Protein AF-A0A3C1BQ47-F1 (afdb_monomer_lite)

Sequence (93 aa):
MHGIPYRFMKTFSGNIIQKGQASPAEATFLVRYLDKSVVLDTALFEERLLREGKMTEVGLGAGTIKTVSARDAFETGMKMLDENIFSFLKEPV

Secondary structure (DSSP, 8-state):
----TTEEEEEEEEEEEETTEEEEEEEEEEEE-SSS---B--HHHHHHHHHTT-EEEEEETTEEEEEE-HHHHHHHHHHHHHH-TTTTBSS--

pLDDT: mean 92.85, std 6.78, range [58.94, 98.38]

Foldseek 3Di:
DLVLVQWDKDKDWDWDQDPNDTDIDIDIDTGGDPPDPFAFDCPLVVVVCVVVVQWDWDDDPPDIDIDGDPVSSVVSVVVLCVVPVCSGGPDDD

Radius of gyration: 17.95 Å; chains: 1; bounding box: 40×28×46 Å

Structure (mmCIF, N/CA/C/O backbone):
data_AF-A0A3C1BQ47-F1
#
_entry.id   AF-A0A3C1BQ47-F1
#
loop_
_atom_site.group_PDB
_atom_site.id
_atom_site.type_symbol
_atom_site.label_atom_id
_atom_site.label_alt_id
_atom_site.label_comp_id
_atom_site.label_asym_id
_atom_site.label_entity_id
_atom_site.label_seq_id
_atom_site.pdbx_PDB_ins_code
_atom_site.Cartn_x
_atom_site.Cartn_y
_atom_site.Cartn_z
_atom_site.occupancy
_atom_site.B_iso_or_equiv
_atom_site.auth_seq_id
_atom_site.auth_comp_id
_atom_site.auth_asym_id
_atom_site.auth_atom_id
_atom_site.pdbx_PDB_model_num
ATOM 1 N N . MET A 1 1 ? 8.176 10.565 0.814 1.00 58.94 1 MET A N 1
ATOM 2 C CA . MET A 1 1 ? 8.282 9.089 0.794 1.00 58.94 1 MET A CA 1
ATOM 3 C C . MET A 1 1 ? 9.136 8.707 1.991 1.00 58.94 1 MET A C 1
ATOM 5 O O . MET A 1 1 ? 10.241 9.224 2.084 1.00 58.94 1 MET A O 1
ATOM 9 N N . HIS A 1 2 ? 8.610 7.910 2.923 1.00 68.31 2 HIS A N 1
ATOM 10 C CA . HIS A 1 2 ? 9.051 7.822 4.333 1.00 68.31 2 HIS A CA 1
ATOM 11 C C . HIS A 1 2 ? 10.391 7.109 4.585 1.00 68.31 2 HIS A C 1
ATOM 13 O O . HIS A 1 2 ? 10.585 6.511 5.633 1.00 68.31 2 HIS A O 1
ATOM 19 N N . GLY A 1 3 ? 11.314 7.125 3.617 1.00 71.19 3 GLY A N 1
ATOM 20 C CA . GLY A 1 3 ? 12.667 6.586 3.793 1.00 71.19 3 GLY A CA 1
ATOM 21 C C . GLY A 1 3 ? 12.707 5.121 4.238 1.00 71.19 3 GLY A C 1
ATOM 22 O O . GLY A 1 3 ? 13.591 4.753 5.001 1.00 71.19 3 GLY A O 1
ATOM 23 N N . ILE A 1 4 ? 11.738 4.305 3.804 1.00 83.06 4 ILE A N 1
ATOM 24 C CA . ILE A 1 4 ? 11.550 2.928 4.277 1.00 83.06 4 ILE A CA 1
ATOM 25 C C . ILE A 1 4 ? 12.821 2.098 3.995 1.00 83.06 4 ILE A C 1
ATOM 27 O O . ILE A 1 4 ? 13.062 1.761 2.834 1.00 83.06 4 ILE A O 1
ATOM 31 N N . PRO A 1 5 ? 13.611 1.713 5.018 1.00 85.00 5 PRO A N 1
ATOM 32 C CA . PRO A 1 5 ? 14.974 1.187 4.841 1.00 85.00 5 PRO A CA 1
ATOM 33 C C . PRO A 1 5 ? 15.013 -0.234 4.260 1.00 85.00 5 PRO A C 1
ATOM 35 O O . PRO A 1 5 ? 16.061 -0.741 3.860 1.00 85.00 5 PRO A O 1
ATOM 38 N N . TYR A 1 6 ? 13.854 -0.888 4.206 1.00 84.62 6 TYR A N 1
ATOM 39 C CA . TYR A 1 6 ? 13.664 -2.229 3.665 1.00 84.62 6 TYR A CA 1
ATOM 40 C C . TYR A 1 6 ? 13.018 -2.240 2.273 1.00 84.62 6 TYR A C 1
ATOM 42 O O . TYR A 1 6 ? 12.648 -3.301 1.760 1.00 84.62 6 TYR A O 1
ATOM 50 N N . ARG A 1 7 ? 12.904 -1.068 1.639 1.00 88.44 7 ARG A N 1
ATOM 51 C CA . ARG A 1 7 ? 12.504 -0.911 0.240 1.00 88.44 7 ARG A CA 1
ATOM 52 C C . ARG A 1 7 ? 13.504 -0.035 -0.502 1.00 88.44 7 ARG A C 1
ATOM 54 O O . ARG A 1 7 ? 14.136 0.836 0.082 1.00 88.44 7 ARG A O 1
ATOM 61 N N . PHE A 1 8 ? 13.626 -0.252 -1.802 1.00 90.25 8 PHE A N 1
ATOM 62 C CA . PHE A 1 8 ? 14.493 0.547 -2.659 1.00 90.25 8 PHE A CA 1
ATOM 63 C C . PHE A 1 8 ? 13.900 0.669 -4.060 1.00 90.25 8 PHE A C 1
ATOM 65 O O . PHE A 1 8 ? 13.062 -0.134 -4.472 1.00 90.25 8 PHE A O 1
ATOM 72 N N . MET A 1 9 ? 14.321 1.698 -4.790 1.00 93.19 9 MET A N 1
ATOM 73 C CA . MET A 1 9 ? 13.940 1.869 -6.188 1.00 93.19 9 MET A CA 1
ATOM 74 C C . MET A 1 9 ? 14.845 0.998 -7.057 1.00 93.19 9 MET A C 1
ATOM 76 O O . MET A 1 9 ? 16.068 1.088 -6.958 1.00 93.19 9 MET A O 1
ATOM 80 N N . LYS A 1 10 ? 14.254 0.158 -7.906 1.00 94.19 10 LYS A N 1
ATOM 81 C CA . LYS A 1 10 ? 14.976 -0.658 -8.884 1.00 94.19 10 LYS A CA 1
ATOM 82 C C . LYS A 1 10 ? 14.475 -0.343 -10.284 1.00 94.19 10 LYS A C 1
ATOM 84 O O . LYS A 1 10 ? 13.281 -0.473 -10.553 1.00 94.19 10 LYS A O 1
ATOM 89 N N . THR A 1 11 ? 15.399 0.044 -11.154 1.00 96.50 11 THR A N 1
ATOM 90 C CA . THR A 1 11 ? 15.140 0.257 -12.578 1.00 96.50 11 THR A CA 1
ATOM 91 C C . THR A 1 11 ? 15.377 -1.039 -13.337 1.00 96.50 11 THR A C 1
ATOM 93 O O . THR A 1 11 ? 16.375 -1.728 -13.120 1.00 96.50 11 THR A O 1
ATOM 96 N N . PHE A 1 12 ? 14.439 -1.374 -14.212 1.00 95.31 12 PHE A N 1
ATOM 97 C CA . PHE A 1 12 ? 14.531 -2.489 -15.141 1.00 95.31 12 PHE A CA 1
ATOM 98 C C . PHE A 1 12 ? 14.487 -1.930 -16.553 1.00 95.31 12 PHE A C 1
ATOM 100 O O . PHE A 1 12 ? 13.641 -1.084 -16.843 1.00 95.31 12 PHE A O 1
ATOM 107 N N . SER A 1 13 ? 15.356 -2.434 -17.420 1.00 97.06 13 SER A N 1
ATOM 108 C CA . SER A 1 13 ? 15.418 -2.034 -18.823 1.00 97.06 13 SER A CA 1
ATOM 109 C C . SER A 1 13 ? 15.024 -3.221 -19.699 1.00 97.06 13 SER A C 1
ATOM 111 O O . SER A 1 13 ? 15.372 -4.369 -19.410 1.00 97.06 13 SER A O 1
ATOM 113 N N . GLY A 1 14 ? 14.272 -2.956 -20.761 1.00 95.94 14 GLY A N 1
ATOM 114 C CA . GLY A 1 14 ? 13.788 -3.978 -21.684 1.00 95.94 14 GLY A CA 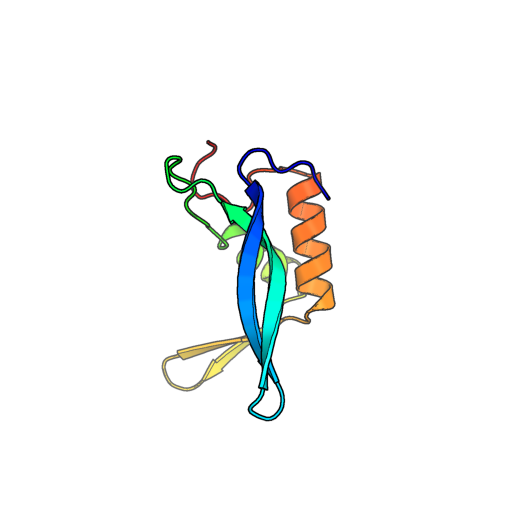1
ATOM 115 C C . GLY A 1 14 ? 13.093 -3.359 -22.888 1.00 95.94 14 GLY A C 1
ATOM 116 O O . GLY A 1 14 ? 13.122 -2.147 -23.070 1.00 95.94 14 GLY A O 1
ATOM 117 N N . ASN A 1 15 ? 12.452 -4.185 -23.712 1.00 96.94 15 ASN A N 1
ATOM 118 C CA . ASN A 1 15 ? 11.638 -3.695 -24.821 1.00 96.94 15 ASN A CA 1
ATOM 119 C C . ASN A 1 15 ? 10.158 -3.736 -24.436 1.00 96.94 15 ASN A C 1
ATOM 121 O O . ASN A 1 15 ? 9.665 -4.777 -24.000 1.00 96.94 15 ASN A O 1
ATOM 125 N N . ILE A 1 16 ? 9.444 -2.630 -24.636 1.00 95.75 16 ILE A N 1
ATOM 126 C CA . ILE A 1 16 ? 7.978 -2.605 -24.586 1.00 95.75 16 ILE A CA 1
ATOM 127 C C . ILE A 1 16 ? 7.425 -2.799 -25.993 1.00 95.75 16 ILE A C 1
ATOM 129 O O . ILE A 1 16 ? 7.985 -2.285 -26.960 1.00 95.75 16 ILE A O 1
ATOM 133 N N . ILE A 1 17 ? 6.323 -3.540 -26.111 1.00 95.88 17 ILE A N 1
ATOM 134 C CA . ILE A 1 17 ? 5.604 -3.696 -27.376 1.00 95.88 17 ILE A CA 1
ATOM 135 C C . ILE A 1 17 ? 4.427 -2.729 -27.361 1.00 95.88 17 ILE A C 1
ATOM 137 O O . ILE A 1 17 ? 3.478 -2.908 -26.599 1.00 95.88 17 ILE A O 1
ATOM 141 N N . GLN A 1 18 ? 4.470 -1.715 -28.220 1.00 92.50 18 GLN A N 1
ATOM 142 C CA . GLN A 1 18 ? 3.375 -0.772 -28.401 1.00 92.50 18 GLN A CA 1
ATOM 143 C C . GLN A 1 18 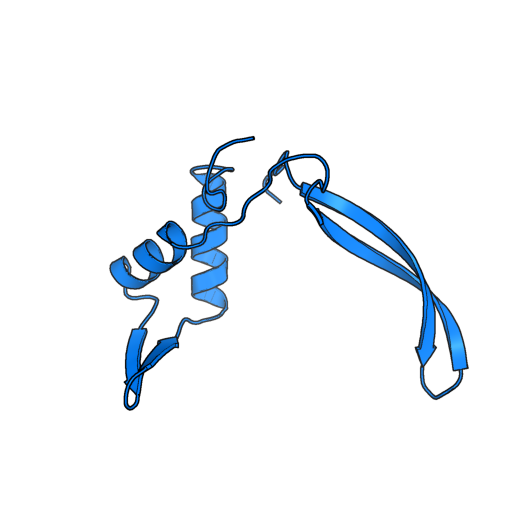? 2.943 -0.786 -29.866 1.00 92.50 18 GLN A C 1
ATOM 145 O O . GLN A 1 18 ? 3.749 -0.572 -30.765 1.00 92.50 18 GLN A O 1
ATOM 150 N N . LYS A 1 19 ? 1.659 -1.080 -30.120 1.00 94.25 19 LYS A N 1
ATOM 151 C CA . LYS A 1 19 ? 1.094 -1.184 -31.482 1.00 94.25 19 LYS A CA 1
ATOM 152 C C . LYS A 1 19 ? 1.888 -2.134 -32.404 1.00 94.25 19 LYS A C 1
ATOM 154 O O . LYS A 1 19 ? 2.072 -1.855 -33.583 1.00 94.25 19 LYS A O 1
ATOM 159 N N . GLY A 1 20 ? 2.378 -3.247 -31.854 1.00 95.50 20 GLY A N 1
ATOM 160 C CA . GLY A 1 20 ? 3.150 -4.250 -32.598 1.00 95.50 20 GLY A CA 1
ATOM 161 C C . GLY A 1 20 ? 4.616 -3.887 -32.862 1.00 95.50 20 GLY A C 1
ATOM 162 O O . GLY A 1 20 ? 5.326 -4.691 -33.455 1.00 95.50 20 GLY A O 1
ATOM 163 N N . GLN A 1 21 ? 5.092 -2.724 -32.409 1.00 94.88 21 GLN A N 1
ATOM 164 C CA . GLN A 1 21 ? 6.499 -2.330 -32.508 1.00 94.88 21 GLN A CA 1
ATOM 165 C C . GLN A 1 21 ? 7.188 -2.459 -31.150 1.00 94.88 21 GLN A C 1
ATOM 167 O O . GLN A 1 21 ? 6.624 -2.071 -30.127 1.00 94.88 21 GLN A O 1
ATOM 172 N N . ALA A 1 22 ? 8.401 -3.011 -31.150 1.00 96.62 22 ALA A N 1
ATOM 173 C CA . ALA A 1 22 ? 9.244 -3.108 -29.967 1.00 96.62 22 ALA A CA 1
ATOM 174 C C . ALA A 1 22 ? 10.138 -1.865 -29.855 1.00 96.62 22 ALA A C 1
ATOM 176 O O . ALA A 1 22 ? 10.837 -1.522 -30.808 1.00 96.62 22 ALA A O 1
ATOM 177 N N . SER A 1 23 ? 10.143 -1.219 -28.691 1.00 96.19 23 SER A N 1
ATOM 178 C CA . SER A 1 23 ? 11.022 -0.085 -28.390 1.00 96.19 23 SER A CA 1
ATOM 179 C C . SER A 1 23 ? 11.681 -0.250 -27.019 1.00 96.19 23 SER A C 1
ATOM 181 O O . SER A 1 23 ? 10.992 -0.683 -26.088 1.00 96.19 23 SER A O 1
ATOM 183 N N . PRO A 1 24 ? 12.962 0.128 -26.854 1.00 96.88 24 PRO A N 1
ATOM 184 C CA . PRO A 1 24 ? 13.602 0.162 -25.546 1.00 96.88 24 PRO A CA 1
ATOM 185 C C . PRO A 1 24 ? 12.834 1.059 -24.576 1.00 96.88 24 PRO A C 1
ATOM 187 O O . PRO A 1 24 ? 12.381 2.144 -24.943 1.00 96.88 24 PRO A O 1
ATOM 190 N N . ALA A 1 25 ? 12.699 0.609 -23.337 1.00 96.75 25 ALA A N 1
ATOM 191 C CA . ALA A 1 25 ? 12.096 1.362 -22.256 1.00 96.75 25 ALA A CA 1
ATOM 192 C C . ALA A 1 25 ? 12.702 0.955 -20.916 1.00 96.75 25 ALA A C 1
ATOM 194 O O . ALA A 1 25 ? 13.257 -0.137 -20.752 1.00 96.75 25 ALA A O 1
ATOM 195 N N . GLU A 1 26 ? 12.532 1.842 -19.947 1.00 97.12 26 GLU A N 1
ATOM 196 C CA . GLU A 1 26 ? 12.900 1.606 -18.563 1.00 97.12 26 GLU A CA 1
ATOM 197 C C . GLU A 1 26 ? 11.682 1.790 -17.670 1.00 97.12 26 GLU A C 1
ATOM 199 O O . GLU A 1 26 ? 10.829 2.645 -17.914 1.00 97.12 26 GLU A O 1
ATOM 204 N N . ALA A 1 27 ? 11.604 0.977 -16.625 1.00 94.44 27 ALA A N 1
ATOM 205 C CA . ALA A 1 27 ? 10.569 1.078 -15.615 1.00 94.44 27 ALA A CA 1
ATOM 206 C C . ALA A 1 27 ? 11.197 0.971 -14.228 1.00 94.44 27 ALA A C 1
ATOM 208 O O . ALA A 1 27 ? 11.919 0.017 -13.923 1.00 94.44 27 ALA A O 1
ATOM 209 N N . THR A 1 28 ? 10.905 1.957 -13.385 1.00 94.94 28 THR A N 1
ATOM 210 C CA . THR A 1 28 ? 11.402 2.018 -12.013 1.00 94.94 28 THR A CA 1
ATOM 211 C C . THR A 1 28 ? 10.301 1.603 -11.054 1.00 94.94 28 THR A C 1
ATOM 213 O O . THR A 1 28 ? 9.236 2.217 -11.013 1.00 94.94 28 THR A O 1
ATOM 216 N N . PHE A 1 29 ? 10.574 0.583 -10.247 1.00 92.06 29 PHE A N 1
ATOM 217 C CA . PHE A 1 29 ? 9.641 0.064 -9.254 1.00 92.06 29 PHE A CA 1
ATOM 218 C C . PHE A 1 29 ? 10.201 0.229 -7.845 1.00 92.06 29 PHE A C 1
ATOM 220 O O . PHE A 1 29 ? 11.403 0.079 -7.622 1.00 92.06 29 PHE A O 1
ATOM 227 N N . LEU A 1 30 ? 9.312 0.476 -6.883 1.00 89.94 30 LEU A N 1
ATOM 228 C CA . LEU A 1 30 ? 9.633 0.382 -5.463 1.00 89.94 30 LEU A CA 1
ATOM 229 C C . LEU A 1 30 ? 9.570 -1.092 -5.044 1.00 89.94 30 LEU A C 1
ATOM 231 O O . LEU A 1 30 ? 8.486 -1.656 -4.898 1.00 89.94 30 LEU A O 1
ATOM 235 N N . VAL A 1 31 ? 10.730 -1.720 -4.874 1.00 90.25 31 VAL A N 1
ATOM 236 C CA . VAL A 1 31 ? 10.865 -3.152 -4.575 1.00 90.25 31 VAL A CA 1
ATOM 237 C C . VAL A 1 31 ? 11.348 -3.384 -3.143 1.00 90.25 31 VAL A C 1
ATOM 239 O O . VAL A 1 31 ? 11.822 -2.468 -2.470 1.00 90.25 31 VAL A O 1
ATOM 242 N N . ARG A 1 32 ? 11.227 -4.627 -2.669 1.00 88.50 32 ARG A N 1
ATOM 243 C CA . ARG A 1 32 ? 11.800 -5.097 -1.398 1.00 88.50 32 ARG A CA 1
ATOM 244 C C . ARG A 1 32 ? 13.100 -5.864 -1.636 1.00 88.50 32 ARG A C 1
ATOM 246 O O . ARG A 1 32 ? 13.301 -6.423 -2.714 1.00 88.50 32 ARG A O 1
ATOM 253 N N . TYR A 1 33 ? 13.944 -5.923 -0.612 1.00 87.06 33 TYR A N 1
ATOM 254 C CA . TYR A 1 33 ? 15.099 -6.82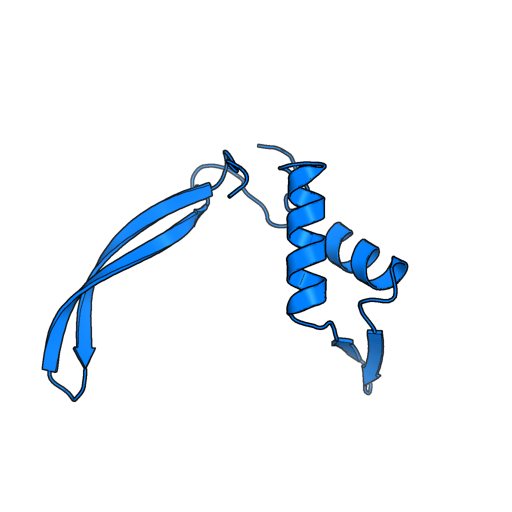1 -0.573 1.00 87.06 33 TYR A CA 1
ATOM 255 C C . TYR A 1 33 ? 14.633 -8.283 -0.600 1.00 87.06 33 TYR A C 1
ATOM 257 O O . TYR A 1 33 ? 13.688 -8.636 0.102 1.00 87.06 33 TYR A O 1
ATOM 265 N N . LEU A 1 34 ? 15.258 -9.108 -1.445 1.00 85.38 34 LEU A N 1
ATOM 266 C CA . LEU A 1 34 ? 14.939 -10.540 -1.570 1.00 85.38 34 LEU A CA 1
ATOM 267 C C . LEU A 1 34 ? 15.765 -11.404 -0.609 1.00 85.38 34 LEU A C 1
ATOM 269 O O . LEU A 1 34 ? 15.367 -12.513 -0.277 1.00 85.38 34 LEU A O 1
ATOM 273 N N . ASP A 1 35 ? 16.914 -10.886 -0.189 1.00 84.56 35 ASP A N 1
ATOM 274 C CA . ASP A 1 35 ? 17.869 -11.474 0.749 1.00 84.56 35 ASP A CA 1
ATOM 275 C C . ASP A 1 35 ? 17.563 -11.128 2.214 1.00 84.56 35 ASP A C 1
ATOM 277 O O . ASP A 1 35 ? 18.086 -11.761 3.127 1.00 84.56 35 ASP A O 1
ATOM 281 N N . LYS A 1 36 ? 16.686 -10.148 2.449 1.00 80.81 36 LYS A N 1
ATOM 282 C CA . LYS A 1 36 ? 16.134 -9.837 3.770 1.00 80.81 36 LYS A CA 1
ATOM 283 C C . LYS A 1 36 ? 14.768 -10.506 3.908 1.00 80.81 36 LYS A C 1
ATOM 285 O O . LYS A 1 36 ? 13.979 -10.489 2.964 1.00 80.81 36 LYS A O 1
ATOM 290 N N . SER A 1 37 ? 14.457 -11.047 5.086 1.00 83.31 37 SER A N 1
ATOM 291 C CA . SER A 1 37 ? 13.164 -11.684 5.393 1.00 83.31 37 SER A CA 1
ATOM 292 C C . SER A 1 37 ? 12.027 -10.650 5.532 1.00 83.31 37 SER A C 1
ATOM 294 O O . SER A 1 37 ? 11.392 -10.515 6.573 1.00 83.31 37 SER A O 1
ATOM 296 N N . VAL A 1 38 ? 11.782 -9.861 4.480 1.00 85.25 38 VAL A N 1
ATOM 297 C CA . VAL A 1 38 ? 10.771 -8.794 4.444 1.00 85.25 38 VAL A CA 1
ATOM 298 C C . VAL A 1 38 ? 9.399 -9.414 4.174 1.00 85.25 38 VAL A C 1
ATOM 300 O O . VAL A 1 38 ? 8.934 -9.500 3.026 1.00 85.25 38 VAL A O 1
ATOM 303 N N . VAL A 1 39 ? 8.752 -9.867 5.248 1.00 90.00 39 VAL A N 1
ATOM 304 C CA . VAL A 1 39 ? 7.407 -10.455 5.221 1.00 90.00 39 VAL A CA 1
ATOM 305 C C . VAL A 1 39 ? 6.367 -9.359 5.440 1.00 90.00 39 VAL A C 1
ATOM 307 O O . VAL A 1 39 ? 6.324 -8.742 6.501 1.00 90.00 39 VAL A O 1
ATOM 310 N N . LEU A 1 40 ? 5.540 -9.121 4.418 1.00 90.19 40 LEU A N 1
ATOM 311 C CA . LEU A 1 40 ? 4.430 -8.170 4.475 1.00 90.19 40 LEU A CA 1
ATOM 312 C C . LEU A 1 40 ? 3.346 -8.690 5.426 1.00 90.19 40 LEU A C 1
ATOM 314 O O . LEU A 1 40 ? 2.937 -9.844 5.303 1.00 90.19 40 LEU A O 1
ATOM 318 N N . ASP A 1 41 ? 2.852 -7.816 6.296 1.00 93.81 41 ASP A N 1
ATOM 319 C CA . ASP A 1 41 ? 1.679 -8.056 7.135 1.00 93.81 41 ASP A CA 1
ATOM 320 C C . ASP A 1 41 ? 0.757 -6.830 7.089 1.00 93.81 41 ASP A C 1
ATOM 322 O O . ASP A 1 41 ? 1.202 -5.698 7.283 1.00 93.81 41 ASP A O 1
ATOM 326 N N . THR A 1 42 ? -0.521 -7.041 6.775 1.00 95.12 42 THR A N 1
ATOM 327 C CA . THR A 1 42 ? -1.543 -5.987 6.674 1.00 95.12 42 THR A CA 1
ATOM 328 C C . THR A 1 42 ? -2.617 -6.092 7.751 1.00 95.12 42 THR A C 1
ATOM 330 O O . THR A 1 42 ? -3.544 -5.284 7.743 1.00 95.12 42 THR A O 1
ATOM 333 N N . ALA A 1 43 ? -2.500 -7.023 8.705 1.00 95.75 43 ALA A N 1
ATOM 334 C CA . ALA A 1 43 ? -3.520 -7.243 9.730 1.00 95.75 43 ALA A CA 1
ATOM 335 C C . ALA A 1 43 ? -3.793 -5.975 10.557 1.00 95.75 43 ALA A C 1
ATOM 337 O O . ALA A 1 43 ? -4.943 -5.564 10.702 1.00 95.75 43 ALA A O 1
ATOM 338 N N . LEU A 1 44 ? -2.735 -5.290 11.008 1.00 95.38 44 LEU A N 1
ATOM 339 C CA . LEU A 1 44 ? -2.851 -4.032 11.759 1.00 95.38 44 LEU A CA 1
ATOM 340 C C . LEU A 1 44 ? -3.495 -2.907 10.939 1.00 95.38 44 LEU A C 1
ATOM 342 O O . LEU A 1 44 ? -4.185 -2.045 11.481 1.00 95.38 44 LEU A O 1
ATOM 346 N N . PHE A 1 45 ? -3.260 -2.898 9.627 1.00 97.62 45 PHE A N 1
ATOM 347 C CA . PHE A 1 45 ? -3.831 -1.903 8.727 1.00 97.62 45 PHE A CA 1
ATOM 348 C C . PHE A 1 45 ? -5.327 -2.134 8.517 1.00 97.62 45 PHE A C 1
ATOM 350 O O . PHE A 1 45 ? -6.112 -1.191 8.615 1.00 97.62 45 PHE A O 1
ATOM 357 N N . GLU A 1 46 ? -5.727 -3.387 8.301 1.00 97.00 46 GLU A N 1
ATOM 358 C CA . GLU A 1 46 ? -7.134 -3.778 8.215 1.00 97.00 46 GLU A CA 1
ATOM 359 C C . GLU A 1 46 ? -7.879 -3.482 9.521 1.00 97.00 46 GLU A C 1
ATOM 361 O O . GLU A 1 46 ? -8.934 -2.849 9.491 1.00 97.00 46 GLU A O 1
ATOM 366 N N . GLU A 1 47 ? -7.308 -3.863 10.668 1.00 96.44 47 GLU A N 1
ATOM 367 C CA . GLU A 1 47 ? -7.890 -3.595 11.987 1.00 96.44 47 GLU A CA 1
ATOM 368 C C . GLU A 1 47 ? -8.088 -2.092 12.207 1.00 96.44 47 GLU A C 1
ATOM 370 O O . GLU A 1 47 ? -9.163 -1.654 12.624 1.00 96.44 47 GLU A O 1
ATOM 375 N N . ARG A 1 48 ? -7.077 -1.277 11.882 1.00 97.62 48 ARG A N 1
ATOM 376 C CA . ARG A 1 48 ? -7.166 0.178 12.021 1.00 97.62 48 ARG A CA 1
ATOM 377 C C . ARG A 1 48 ? -8.261 0.765 11.140 1.00 97.62 48 ARG A C 1
ATOM 379 O O . ARG A 1 48 ? -9.027 1.596 11.620 1.00 97.62 48 ARG A O 1
ATOM 386 N N . LEU A 1 49 ? -8.352 0.343 9.880 1.00 98.25 49 LEU A N 1
ATOM 387 C CA . LEU A 1 49 ? -9.371 0.839 8.956 1.00 98.25 49 LEU A CA 1
ATOM 388 C C . LEU A 1 49 ? -10.791 0.460 9.396 1.00 98.25 49 LEU A C 1
ATOM 390 O O . LEU A 1 49 ? -11.693 1.291 9.285 1.00 98.25 49 LEU A O 1
ATOM 394 N N . LEU A 1 50 ? -10.989 -0.755 9.915 1.00 96.75 50 LEU A N 1
ATOM 395 C CA . LEU A 1 50 ? -12.271 -1.190 10.480 1.00 96.75 50 LEU A CA 1
ATOM 396 C C . LEU A 1 50 ? -12.618 -0.383 11.737 1.00 96.75 50 LEU A C 1
ATOM 398 O O . LEU A 1 50 ? -13.714 0.165 11.837 1.00 96.75 50 LEU A O 1
ATOM 402 N N . ARG A 1 51 ? -11.668 -0.238 12.670 1.00 96.81 51 ARG A N 1
ATOM 403 C CA . ARG A 1 51 ? -11.849 0.517 13.921 1.00 96.81 51 ARG A CA 1
ATOM 404 C C . ARG A 1 51 ? -12.155 1.996 13.684 1.00 96.81 51 ARG A C 1
ATOM 406 O O . ARG A 1 51 ? -12.915 2.590 14.439 1.00 96.81 51 ARG A O 1
ATOM 413 N N . GLU A 1 52 ? -11.564 2.596 12.653 1.00 97.31 52 GLU A N 1
ATOM 414 C CA . GLU A 1 52 ? -11.810 3.991 12.264 1.00 97.31 52 GLU A CA 1
ATOM 415 C C . GLU A 1 52 ? -13.080 4.167 11.406 1.00 97.31 52 GLU A C 1
ATOM 417 O O . GLU A 1 52 ? -13.379 5.284 10.989 1.00 97.31 52 GLU A O 1
ATOM 422 N N . GLY A 1 53 ? -13.829 3.093 11.122 1.00 97.56 53 GLY A N 1
ATOM 423 C CA . GLY A 1 53 ? -15.053 3.143 10.313 1.00 97.56 53 GLY A CA 1
ATOM 424 C C . GLY A 1 53 ? -14.818 3.450 8.829 1.00 97.56 53 GLY A C 1
ATOM 425 O O . GLY A 1 53 ? -15.756 3.793 8.115 1.00 97.56 53 GLY A O 1
ATOM 426 N N . LYS A 1 54 ? -13.571 3.341 8.360 1.00 98.12 54 LYS A N 1
ATOM 427 C CA . LYS A 1 54 ? -13.162 3.603 6.969 1.00 98.12 54 LYS A CA 1
ATOM 428 C C . LYS A 1 54 ? -13.297 2.378 6.072 1.00 98.12 54 LYS A C 1
ATOM 430 O O . LYS A 1 54 ? -13.414 2.507 4.856 1.00 98.12 54 LYS A O 1
ATOM 435 N N . MET A 1 55 ? -13.246 1.189 6.666 1.00 98.25 55 MET A N 1
ATOM 436 C CA . MET A 1 55 ? -13.512 -0.074 5.991 1.00 98.25 55 MET A CA 1
ATOM 437 C C . MET A 1 55 ? -14.863 -0.619 6.438 1.00 98.25 55 MET A C 1
ATOM 439 O O . MET A 1 55 ? -15.194 -0.607 7.621 1.00 98.25 55 MET A O 1
ATOM 443 N N . THR A 1 56 ? -15.632 -1.116 5.479 1.00 97.06 56 THR A N 1
ATOM 444 C CA . THR A 1 56 ? -16.878 -1.844 5.719 1.00 97.06 56 THR A CA 1
ATOM 445 C C . THR A 1 56 ? -16.667 -3.312 5.395 1.00 97.06 56 THR A C 1
ATOM 447 O O . THR A 1 56 ? -15.944 -3.649 4.458 1.00 97.06 56 THR A O 1
ATOM 450 N N . GLU A 1 57 ? -17.314 -4.178 6.162 1.00 96.50 57 GLU A N 1
ATOM 451 C CA . GLU A 1 57 ? -17.277 -5.621 5.990 1.00 96.50 57 GLU A CA 1
ATOM 452 C C . GLU A 1 57 ? -18.705 -6.144 5.804 1.00 96.50 57 GLU A C 1
ATOM 454 O O . GLU A 1 57 ? -19.598 -5.813 6.584 1.00 96.50 57 GLU A O 1
ATOM 459 N N . VAL A 1 58 ? -18.934 -6.929 4.751 1.00 96.12 58 VAL A N 1
ATOM 460 C CA . VAL A 1 58 ? -20.243 -7.510 4.427 1.00 96.12 58 VAL A CA 1
ATOM 461 C C . VAL A 1 58 ? -20.078 -8.996 4.130 1.00 96.12 58 VAL A C 1
ATOM 463 O O . VAL A 1 58 ? -19.216 -9.392 3.345 1.00 96.12 58 VAL A O 1
ATOM 466 N N . GLY A 1 59 ? -20.927 -9.826 4.736 1.00 96.50 59 GLY A N 1
ATOM 467 C CA . GLY A 1 59 ? -20.997 -11.252 4.427 1.00 96.50 59 GLY A CA 1
ATOM 468 C C . GLY A 1 59 ? -21.612 -11.500 3.048 1.00 96.50 59 GLY A C 1
ATOM 469 O O . GLY A 1 59 ? -22.655 -10.937 2.715 1.00 96.50 59 GLY A O 1
ATOM 470 N N . LEU A 1 60 ? -20.989 -12.370 2.254 1.00 96.06 60 LEU A N 1
ATOM 471 C CA . LEU A 1 60 ? -21.498 -12.834 0.965 1.00 96.06 60 LEU A CA 1
ATOM 472 C C . LEU A 1 60 ? -21.395 -14.363 0.892 1.00 96.06 60 LEU A C 1
ATOM 474 O O . LEU A 1 60 ? -20.329 -14.924 0.632 1.00 96.06 60 LEU A O 1
ATOM 478 N N . GLY A 1 61 ? -22.522 -15.044 1.113 1.00 95.12 61 GLY A N 1
ATOM 479 C CA . GLY A 1 61 ? -22.563 -16.505 1.185 1.00 95.12 61 GLY A CA 1
ATOM 480 C C . GLY A 1 61 ? -21.704 -17.028 2.340 1.00 95.12 61 GLY A C 1
ATOM 481 O O . GLY A 1 61 ? -21.908 -16.638 3.484 1.00 95.12 61 GLY A O 1
ATOM 482 N N . ALA A 1 62 ? -20.740 -17.898 2.031 1.00 95.75 62 ALA A N 1
ATOM 483 C CA . ALA A 1 62 ? -19.776 -18.425 3.003 1.00 95.75 62 ALA A CA 1
ATOM 484 C C . ALA A 1 62 ? -18.521 -17.543 3.168 1.00 95.75 62 ALA A C 1
ATOM 486 O O . ALA A 1 62 ? -17.592 -17.932 3.873 1.00 95.75 62 ALA A O 1
ATOM 487 N N . GLY A 1 63 ? -18.460 -16.399 2.481 1.00 96.38 63 GLY A N 1
ATOM 488 C CA . GLY A 1 63 ? -17.312 -15.501 2.489 1.00 96.38 63 GLY A CA 1
ATOM 489 C C . GLY A 1 63 ? -17.644 -14.104 2.996 1.00 96.38 63 GLY A C 1
ATOM 490 O O . GLY A 1 63 ? -18.784 -13.778 3.327 1.00 96.38 63 GLY A O 1
ATOM 491 N N . THR A 1 64 ? -16.617 -13.265 2.988 1.00 96.38 64 THR A N 1
ATOM 492 C CA . THR A 1 64 ? -16.675 -11.877 3.432 1.00 96.38 64 THR A CA 1
ATOM 493 C C . THR A 1 64 ?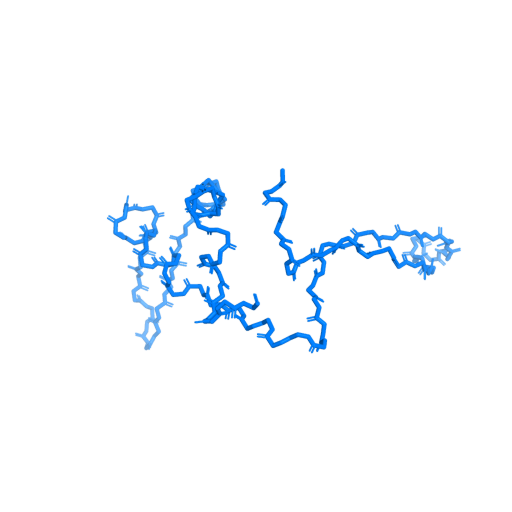 -16.067 -10.981 2.365 1.00 96.38 64 THR A C 1
ATOM 495 O O . THR A 1 64 ? -14.992 -11.273 1.841 1.00 96.38 64 THR A O 1
ATOM 498 N N . ILE A 1 65 ? -16.727 -9.863 2.075 1.00 96.62 65 ILE A N 1
ATOM 499 C CA . ILE A 1 65 ? -16.178 -8.774 1.272 1.00 96.62 65 ILE A CA 1
ATOM 500 C C . ILE A 1 65 ? -15.846 -7.613 2.201 1.00 96.62 65 ILE A C 1
ATOM 502 O O . ILE A 1 65 ? -16.708 -7.123 2.929 1.00 96.62 65 ILE A O 1
ATOM 506 N N . LYS A 1 66 ? -14.599 -7.148 2.132 1.00 96.50 66 LYS A N 1
ATOM 507 C CA . LYS A 1 66 ? -14.154 -5.909 2.768 1.00 96.50 66 LYS A CA 1
ATOM 508 C C . LYS A 1 66 ? -14.008 -4.823 1.710 1.00 96.50 66 LYS A C 1
ATOM 510 O O . LYS A 1 66 ? -13.403 -5.052 0.663 1.00 96.50 66 LYS A O 1
ATOM 515 N N . THR A 1 67 ? -14.544 -3.640 1.981 1.00 97.44 67 THR A N 1
ATOM 516 C CA . THR A 1 67 ? -14.483 -2.487 1.077 1.00 97.44 67 THR A CA 1
ATOM 517 C C . THR A 1 67 ? -13.941 -1.270 1.805 1.00 97.44 67 THR A C 1
ATOM 519 O O . THR A 1 67 ? -14.376 -0.966 2.911 1.00 97.44 67 THR A O 1
ATOM 522 N N . VAL A 1 68 ? -13.028 -0.545 1.168 1.00 98.19 68 VAL A N 1
ATOM 523 C CA . VAL A 1 68 ? -12.449 0.709 1.664 1.00 98.19 68 VAL A CA 1
ATOM 524 C C . VAL A 1 68 ? -12.213 1.633 0.475 1.00 98.19 68 VAL A C 1
ATOM 526 O O . VAL A 1 68 ? -11.926 1.161 -0.629 1.00 98.19 68 VAL A O 1
ATOM 529 N N . SER A 1 69 ? -12.337 2.947 0.667 1.00 98.38 69 SER A N 1
ATOM 530 C CA . SER A 1 69 ? -11.985 3.891 -0.394 1.00 98.38 69 SER A CA 1
ATOM 531 C C . SER A 1 69 ? -10.466 3.905 -0.610 1.00 98.38 69 SER A C 1
ATOM 533 O O . SER A 1 69 ? -9.683 3.813 0.338 1.00 98.38 69 SER A O 1
ATOM 535 N N . ALA A 1 70 ? -10.018 4.051 -1.860 1.00 98.12 70 ALA A N 1
ATOM 536 C CA . ALA A 1 70 ? -8.585 4.127 -2.161 1.00 98.12 70 ALA A CA 1
ATOM 537 C C . ALA A 1 70 ? -7.900 5.283 -1.409 1.00 98.12 70 ALA A C 1
ATOM 539 O O . ALA A 1 70 ? -6.755 5.154 -0.980 1.00 98.12 70 ALA A O 1
ATOM 540 N N . ARG A 1 71 ? -8.626 6.392 -1.212 1.00 98.12 71 ARG A N 1
ATOM 541 C CA . ARG A 1 71 ? -8.160 7.553 -0.457 1.00 98.12 71 ARG A CA 1
ATOM 542 C C . ARG A 1 71 ? -7.944 7.216 1.017 1.00 98.12 71 ARG A C 1
ATOM 544 O O . ARG A 1 71 ? -6.852 7.448 1.521 1.00 98.12 71 ARG A O 1
ATOM 551 N N . ASP A 1 72 ? -8.941 6.632 1.679 1.00 98.25 72 ASP A N 1
ATOM 552 C CA . ASP A 1 72 ? -8.854 6.291 3.104 1.00 98.25 72 ASP A CA 1
ATOM 553 C C . ASP A 1 72 ? -7.772 5.248 3.372 1.00 98.25 72 ASP A C 1
ATOM 555 O O . ASP A 1 72 ? -7.027 5.360 4.348 1.00 98.25 72 ASP A O 1
ATOM 559 N N . ALA A 1 73 ? -7.655 4.255 2.486 1.00 98.00 73 ALA A N 1
ATOM 560 C CA . ALA A 1 73 ? -6.596 3.261 2.545 1.00 98.00 73 ALA A CA 1
ATOM 561 C C . ALA A 1 73 ? -5.214 3.924 2.432 1.00 98.00 73 ALA A C 1
ATOM 563 O O . ALA A 1 73 ? -4.336 3.675 3.259 1.00 98.00 73 ALA A O 1
ATOM 564 N N . PHE A 1 74 ? -5.031 4.806 1.446 1.00 97.06 74 PHE A N 1
ATOM 565 C CA . PHE A 1 74 ? -3.767 5.501 1.235 1.00 97.06 74 PHE A CA 1
ATOM 566 C C . PHE A 1 74 ? -3.407 6.414 2.412 1.00 97.06 74 PHE A C 1
ATOM 568 O O . PHE A 1 74 ? -2.325 6.282 2.976 1.00 97.06 74 PHE A O 1
ATOM 575 N N . GLU A 1 75 ? -4.312 7.303 2.827 1.00 97.56 75 GLU A N 1
ATOM 576 C CA . GLU A 1 75 ? -4.067 8.252 3.919 1.00 97.56 75 GLU A CA 1
ATOM 577 C C . GLU A 1 75 ? -3.779 7.529 5.244 1.00 97.56 75 GLU A C 1
ATOM 579 O O . GLU A 1 75 ? -2.837 7.881 5.955 1.00 97.56 75 GLU A O 1
ATOM 584 N N . THR A 1 76 ? -4.535 6.471 5.555 1.00 97.88 76 THR A N 1
ATOM 585 C CA . THR A 1 76 ? -4.329 5.682 6.781 1.00 97.88 76 THR A CA 1
ATOM 586 C C . THR A 1 76 ? -3.005 4.925 6.741 1.00 97.88 76 THR A C 1
ATOM 588 O O . THR A 1 76 ? -2.279 4.914 7.734 1.00 97.88 76 THR A O 1
ATOM 591 N N . GLY A 1 77 ? -2.649 4.334 5.598 1.00 96.31 77 GLY A N 1
ATOM 592 C CA . GLY A 1 77 ? -1.386 3.615 5.447 1.00 96.31 77 GLY A CA 1
ATOM 593 C C . GLY A 1 77 ? -0.168 4.537 5.522 1.00 96.31 77 GLY A C 1
ATOM 594 O O . GLY A 1 77 ? 0.822 4.198 6.167 1.00 96.31 77 GLY A O 1
ATOM 595 N N . MET A 1 78 ? -0.254 5.729 4.928 1.00 95.56 78 MET A N 1
ATOM 596 C CA . MET A 1 78 ? 0.798 6.743 5.032 1.00 95.56 78 MET A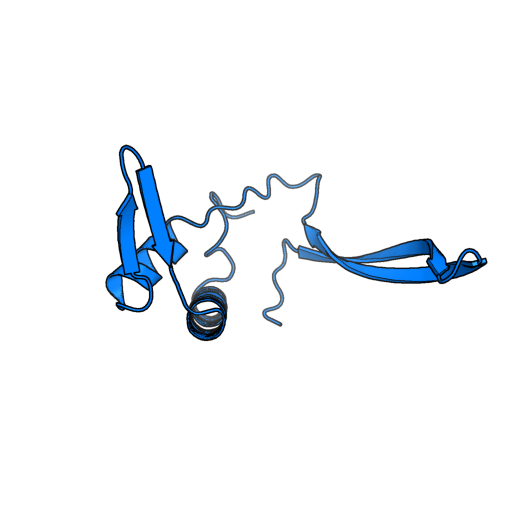 CA 1
ATOM 597 C C . MET A 1 78 ? 0.974 7.214 6.476 1.00 95.56 78 MET A C 1
ATOM 599 O O . MET A 1 78 ? 2.097 7.218 6.971 1.00 95.56 78 MET A O 1
ATOM 603 N N . LYS A 1 79 ? -0.131 7.493 7.179 1.00 96.06 79 LYS A N 1
ATOM 604 C CA . LYS A 1 79 ? -0.104 7.858 8.600 1.00 96.06 79 LYS A CA 1
ATOM 605 C C . LYS A 1 79 ? 0.507 6.757 9.473 1.00 96.06 79 LYS A C 1
ATOM 607 O O . LYS A 1 79 ? 1.284 7.055 10.371 1.00 96.06 79 LYS A O 1
ATOM 612 N N . MET A 1 80 ? 0.194 5.488 9.205 1.00 96.06 80 MET A N 1
ATOM 613 C CA . MET A 1 80 ? 0.820 4.360 9.905 1.00 96.06 80 MET A CA 1
ATOM 614 C C . MET A 1 80 ? 2.336 4.350 9.726 1.00 96.06 80 MET A C 1
ATOM 616 O O . MET A 1 80 ? 3.055 4.158 10.695 1.00 96.06 80 MET A O 1
ATOM 620 N N . LEU A 1 81 ? 2.822 4.606 8.511 1.00 93.88 81 LEU A N 1
ATOM 621 C CA . LEU A 1 81 ? 4.257 4.664 8.239 1.00 93.88 81 LEU A CA 1
ATOM 622 C C . LEU A 1 81 ? 4.940 5.896 8.852 1.00 93.88 81 LEU A C 1
ATOM 624 O O . LEU A 1 81 ? 6.125 5.810 9.161 1.00 93.88 81 LEU A O 1
ATOM 628 N N . ASP A 1 82 ? 4.227 7.018 9.010 1.00 93.75 82 ASP A N 1
ATOM 629 C CA . ASP A 1 82 ? 4.719 8.190 9.753 1.00 93.75 82 ASP A CA 1
ATOM 630 C C . ASP A 1 82 ? 4.896 7.868 11.245 1.00 93.75 82 ASP A C 1
ATOM 632 O O . ASP A 1 82 ? 5.863 8.298 11.869 1.00 93.75 82 ASP A O 1
ATOM 636 N N . GLU A 1 83 ? 3.968 7.097 11.816 1.00 94.25 83 GLU A N 1
ATOM 637 C CA . GLU A 1 83 ? 3.994 6.683 13.222 1.00 94.25 83 GLU A CA 1
ATOM 638 C C . GLU A 1 83 ? 5.024 5.569 13.479 1.00 94.25 83 GLU A C 1
ATOM 640 O O . GLU A 1 83 ? 5.727 5.586 14.490 1.00 94.25 83 GLU A O 1
ATOM 645 N N . ASN A 1 84 ? 5.116 4.589 12.578 1.00 93.06 84 ASN A N 1
ATOM 646 C CA . ASN A 1 84 ? 6.061 3.482 12.651 1.00 93.06 84 ASN A CA 1
ATOM 647 C C . ASN A 1 84 ? 6.377 2.939 11.248 1.00 93.06 84 ASN A C 1
ATOM 649 O O . ASN A 1 84 ? 5.559 2.299 10.586 1.00 93.06 84 ASN A O 1
ATOM 653 N N . ILE A 1 85 ? 7.632 3.090 10.824 1.00 92.38 85 ILE A N 1
ATOM 654 C CA . ILE A 1 85 ? 8.101 2.624 9.513 1.00 92.38 85 ILE A CA 1
ATOM 655 C C . ILE A 1 85 ? 7.955 1.108 9.304 1.00 92.38 85 ILE A C 1
ATOM 657 O O . ILE A 1 85 ? 8.005 0.656 8.162 1.00 92.38 85 ILE A O 1
ATOM 661 N N . PHE A 1 86 ? 7.770 0.312 10.361 1.00 92.12 86 PHE A N 1
ATOM 662 C CA . PHE A 1 86 ? 7.600 -1.145 10.305 1.00 92.12 86 PHE A CA 1
ATOM 663 C C . PHE A 1 86 ? 6.138 -1.607 10.358 1.00 92.12 86 PHE A C 1
ATOM 665 O O . PHE A 1 86 ? 5.895 -2.807 10.395 1.00 92.12 86 PHE A O 1
ATOM 672 N N . SER A 1 87 ? 5.156 -0.699 10.315 1.00 93.31 87 SER A N 1
ATOM 673 C CA . SER A 1 87 ? 3.723 -1.023 10.443 1.00 93.31 87 SER A CA 1
ATOM 674 C C . SER A 1 87 ? 3.160 -2.041 9.443 1.00 93.31 87 SER A C 1
ATOM 676 O O . SER A 1 87 ? 2.046 -2.516 9.640 1.00 93.31 87 SER A O 1
ATOM 678 N N . PHE A 1 88 ? 3.898 -2.352 8.377 1.00 92.94 88 PHE A N 1
ATOM 679 C CA . PHE A 1 88 ? 3.515 -3.321 7.350 1.00 92.94 88 PHE A CA 1
ATOM 680 C C . PHE A 1 88 ? 4.410 -4.565 7.318 1.00 92.94 88 PHE A C 1
ATOM 682 O O . PHE A 1 88 ? 4.413 -5.293 6.324 1.00 92.94 88 PHE A O 1
ATOM 689 N N . LEU A 1 89 ? 5.218 -4.795 8.352 1.00 92.19 89 LEU A N 1
ATOM 690 C CA . LEU A 1 89 ? 6.042 -5.992 8.469 1.00 92.19 89 LEU A CA 1
ATOM 691 C C . LEU A 1 89 ? 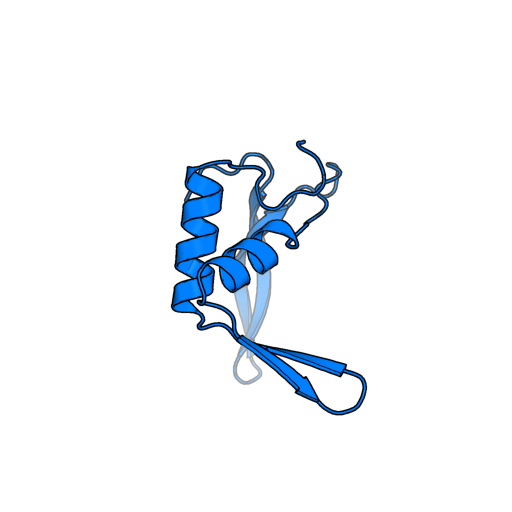5.539 -6.883 9.594 1.00 92.19 89 LEU A C 1
ATOM 693 O O . LEU A 1 89 ? 5.153 -6.395 10.653 1.00 92.19 89 LEU A O 1
ATOM 697 N N . LYS A 1 90 ? 5.626 -8.194 9.371 1.00 90.69 90 LYS A N 1
ATOM 698 C CA . LYS A 1 90 ? 5.378 -9.186 10.419 1.00 90.69 90 LYS A CA 1
ATOM 699 C C . LYS A 1 90 ? 6.391 -9.059 11.562 1.00 90.69 90 LYS A C 1
ATOM 701 O O . LYS A 1 90 ? 6.029 -9.146 12.729 1.00 90.69 90 LYS A O 1
ATOM 706 N N . GLU A 1 91 ? 7.657 -8.847 11.209 1.00 86.81 91 GLU A N 1
ATOM 707 C CA . GLU A 1 91 ? 8.772 -8.633 12.133 1.00 86.81 91 GLU A CA 1
ATOM 708 C C . GLU A 1 91 ? 9.672 -7.510 11.583 1.00 86.81 91 GLU A C 1
ATOM 710 O O . GLU A 1 91 ? 9.841 -7.417 10.361 1.00 86.81 91 GLU A O 1
ATOM 715 N N . PRO A 1 92 ? 10.241 -6.638 12.439 1.00 82.00 92 PRO A N 1
ATOM 716 C CA . PRO A 1 92 ? 11.235 -5.657 12.010 1.00 82.00 92 PRO A CA 1
ATOM 717 C C . PRO A 1 92 ? 12.464 -6.334 11.384 1.00 82.00 92 PRO A C 1
ATOM 719 O O . PRO A 1 92 ? 12.849 -7.427 11.797 1.00 82.00 92 PRO A O 1
ATOM 722 N N . VAL A 1 93 ? 13.084 -5.670 10.405 1.00 76.12 93 VAL A N 1
ATOM 723 C CA . VAL A 1 93 ? 14.307 -6.132 9.716 1.00 76.12 93 VAL A CA 1
ATOM 724 C C . VAL A 1 93 ? 15.545 -5.350 10.106 1.00 76.12 93 VAL A C 1
ATOM 726 O O . VAL A 1 93 ? 15.397 -4.164 10.476 1.00 76.12 93 VAL A O 1
#